Protein AF-K1SD52-F1 (afdb_monomer)

Structure (mmCIF, N/CA/C/O backbone):
data_AF-K1SD52-F1
#
_entry.id   AF-K1SD52-F1
#
loop_
_atom_site.group_PDB
_atom_site.id
_atom_site.type_symbol
_atom_site.label_atom_id
_atom_site.label_alt_id
_atom_site.label_comp_id
_atom_site.label_asym_id
_atom_site.label_entity_id
_atom_site.label_seq_id
_atom_site.pdbx_PDB_ins_code
_atom_site.Cartn_x
_atom_site.Cartn_y
_atom_site.Cartn_z
_atom_site.occupancy
_atom_site.B_iso_or_equiv
_atom_site.auth_seq_id
_atom_site.auth_comp_id
_atom_site.auth_asym_id
_atom_site.auth_atom_id
_atom_site.pdbx_PDB_model_num
ATOM 1 N N . TYR A 1 1 ? 1.996 -13.107 -4.540 1.00 97.62 1 TYR A N 1
ATOM 2 C CA . TYR A 1 1 ? 2.939 -12.064 -4.109 1.00 97.62 1 TYR A CA 1
ATOM 3 C C . TYR A 1 1 ? 3.978 -12.680 -3.204 1.00 97.62 1 TYR A C 1
ATOM 5 O O . TYR A 1 1 ? 3.615 -13.418 -2.289 1.00 97.62 1 TYR A O 1
ATOM 13 N N . HIS A 1 2 ? 5.240 -12.325 -3.409 1.00 98.38 2 HIS A N 1
ATOM 14 C CA . HIS A 1 2 ? 6.348 -12.672 -2.527 1.00 98.38 2 HIS A CA 1
ATOM 15 C C . HIS A 1 2 ? 7.083 -11.408 -2.071 1.00 98.38 2 HIS A C 1
ATOM 17 O O . HIS A 1 2 ? 7.086 -10.392 -2.762 1.00 98.38 2 HIS A O 1
ATOM 23 N N . TYR A 1 3 ? 7.674 -11.474 -0.879 1.00 98.25 3 TYR A N 1
ATOM 24 C CA . TYR A 1 3 ? 8.449 -10.383 -0.293 1.00 98.25 3 TYR A CA 1
ATOM 25 C C . TYR A 1 3 ? 9.778 -10.212 -1.034 1.00 98.25 3 TYR A C 1
ATOM 27 O O . TYR A 1 3 ? 10.500 -11.197 -1.222 1.00 98.25 3 TYR A O 1
ATOM 35 N N . ILE A 1 4 ? 10.105 -8.980 -1.419 1.00 97.88 4 ILE A N 1
ATOM 36 C CA . ILE A 1 4 ? 11.331 -8.655 -2.166 1.00 97.88 4 ILE A CA 1
ATOM 37 C C . ILE A 1 4 ? 12.285 -7.738 -1.396 1.00 97.88 4 ILE A C 1
ATOM 39 O O . ILE A 1 4 ? 13.474 -7.702 -1.713 1.00 97.88 4 ILE A O 1
ATOM 43 N N . GLY A 1 5 ? 11.814 -7.052 -0.354 1.00 97.44 5 GLY A N 1
ATOM 44 C CA . GLY A 1 5 ? 12.648 -6.125 0.398 1.00 97.44 5 GLY A CA 1
ATOM 45 C C . GLY A 1 5 ? 11.854 -5.156 1.258 1.00 97.44 5 GLY A C 1
ATOM 46 O O . GLY A 1 5 ? 10.638 -5.259 1.387 1.00 97.44 5 GLY A O 1
ATOM 47 N N . MET A 1 6 ? 12.570 -4.222 1.867 1.00 96.19 6 MET A N 1
ATOM 48 C CA . MET A 1 6 ? 11.981 -3.121 2.614 1.00 96.19 6 MET A CA 1
ATOM 49 C C . MET A 1 6 ? 12.534 -1.815 2.060 1.00 96.19 6 MET A C 1
ATOM 51 O O . MET A 1 6 ? 13.753 -1.667 1.936 1.00 96.19 6 MET A O 1
ATOM 55 N N . GLU A 1 7 ? 11.636 -0.884 1.760 1.00 93.06 7 GLU A N 1
ATOM 56 C CA . GLU A 1 7 ? 11.967 0.440 1.258 1.00 93.06 7 GLU A CA 1
ATOM 57 C C . GLU A 1 7 ? 12.779 1.192 2.329 1.00 93.06 7 GLU A C 1
ATOM 59 O O . GLU A 1 7 ? 12.346 1.290 3.483 1.00 93.06 7 GLU A O 1
ATOM 64 N N . PRO A 1 8 ? 13.976 1.703 2.000 1.00 88.00 8 PRO A N 1
ATOM 65 C CA . PRO A 1 8 ? 14.928 2.168 3.005 1.00 88.00 8 PRO A CA 1
ATOM 66 C C . PRO A 1 8 ? 14.554 3.490 3.691 1.00 88.00 8 PRO A C 1
ATOM 68 O O . PRO A 1 8 ? 15.073 3.761 4.775 1.00 88.00 8 PRO A O 1
ATOM 71 N N . VAL A 1 9 ? 13.721 4.337 3.080 1.00 88.19 9 VAL A N 1
ATOM 72 C CA . VAL A 1 9 ? 13.412 5.687 3.580 1.00 88.19 9 VAL A CA 1
ATOM 73 C C . VAL A 1 9 ? 12.206 5.689 4.519 1.00 88.19 9 VAL A C 1
ATOM 75 O O . VAL A 1 9 ? 12.266 6.301 5.583 1.00 88.19 9 VAL A O 1
ATOM 78 N N . ARG A 1 10 ? 11.116 5.021 4.141 1.00 88.50 10 ARG A N 1
ATOM 79 C CA . ARG A 1 10 ? 9.824 4.990 4.851 1.00 88.50 10 ARG A CA 1
ATOM 80 C C . ARG A 1 10 ? 9.551 3.645 5.517 1.00 88.50 10 ARG A C 1
ATOM 82 O O . ARG A 1 10 ? 8.596 3.540 6.275 1.00 88.50 10 ARG A O 1
ATOM 89 N N . GLY A 1 11 ? 10.381 2.630 5.270 1.00 93.75 11 GLY A N 1
ATOM 90 C CA . GLY A 1 11 ? 10.237 1.316 5.896 1.00 93.75 11 GLY A CA 1
ATOM 91 C C . GLY A 1 11 ? 9.059 0.504 5.358 1.00 93.75 11 GLY A C 1
ATOM 92 O O . GLY A 1 11 ? 8.511 -0.316 6.092 1.00 93.75 11 GLY A O 1
ATOM 93 N N . LEU A 1 12 ? 8.655 0.725 4.102 1.00 95.94 12 LEU A N 1
ATOM 94 C CA . LEU A 1 12 ? 7.558 -0.023 3.483 1.00 95.94 12 LEU A CA 1
ATOM 95 C C . LEU A 1 12 ? 8.009 -1.445 3.136 1.00 95.94 12 LEU A C 1
ATOM 97 O O . LEU A 1 12 ? 9.067 -1.635 2.543 1.00 95.94 12 LEU A O 1
ATOM 101 N N . TYR A 1 13 ? 7.202 -2.450 3.457 1.00 97.81 13 TYR A N 1
ATOM 102 C CA . TYR A 1 13 ? 7.432 -3.827 3.029 1.00 97.81 13 TYR A CA 1
ATOM 103 C C . TYR A 1 13 ? 7.081 -3.976 1.548 1.00 97.81 13 TYR A C 1
ATOM 105 O O . TYR A 1 13 ? 5.937 -3.754 1.154 1.00 97.81 13 TYR A O 1
ATOM 113 N N . GLU A 1 14 ? 8.045 -4.382 0.732 1.00 98.25 14 GLU A N 1
ATOM 114 C CA . GLU A 1 14 ? 7.895 -4.484 -0.714 1.00 98.25 14 GLU A CA 1
ATOM 115 C C . GLU A 1 14 ? 7.566 -5.917 -1.138 1.00 98.25 14 GLU A C 1
ATOM 117 O O . GLU A 1 14 ? 8.228 -6.887 -0.745 1.00 98.25 14 GLU A O 1
ATOM 122 N N . PHE A 1 15 ? 6.557 -6.042 -1.993 1.00 98.56 15 PHE A N 1
ATOM 123 C CA . PHE A 1 15 ? 6.097 -7.303 -2.549 1.00 98.56 15 PHE A CA 1
ATOM 124 C C . PHE A 1 15 ? 5.944 -7.207 -4.062 1.00 98.56 15 PHE A C 1
ATOM 126 O O . PHE A 1 15 ? 5.499 -6.189 -4.590 1.00 98.56 15 PHE A O 1
ATOM 133 N N . GLN A 1 16 ? 6.242 -8.310 -4.743 1.00 98.62 16 GLN A N 1
ATOM 134 C CA . GLN A 1 16 ? 6.028 -8.474 -6.178 1.00 98.62 16 GLN A CA 1
ATOM 135 C C . GLN A 1 16 ? 5.063 -9.629 -6.438 1.00 98.62 16 GLN A C 1
ATOM 137 O O . GLN A 1 16 ? 5.095 -10.647 -5.742 1.00 98.62 16 GLN A O 1
ATOM 142 N N . SER A 1 17 ? 4.182 -9.472 -7.422 1.00 98.50 17 SER A N 1
ATOM 143 C CA . SER A 1 17 ? 3.277 -10.528 -7.861 1.00 98.50 17 SER A CA 1
ATOM 144 C C . SER A 1 17 ? 4.042 -11.696 -8.487 1.00 98.50 17 SER A C 1
ATOM 146 O O . SER A 1 17 ? 5.065 -11.511 -9.142 1.00 98.50 17 SER A O 1
ATOM 148 N N . ASP A 1 18 ? 3.519 -12.906 -8.299 1.00 98.00 18 ASP A N 1
ATOM 149 C CA . ASP A 1 18 ? 4.018 -14.109 -8.976 1.00 98.00 18 ASP A CA 1
ATOM 150 C C . ASP A 1 18 ? 3.360 -14.288 -10.358 1.00 98.00 18 ASP A C 1
ATOM 152 O O . ASP A 1 18 ? 3.837 -15.068 -11.183 1.00 98.00 18 ASP A O 1
ATOM 156 N N . ASP A 1 19 ? 2.268 -13.557 -10.612 1.00 97.75 19 ASP A N 1
ATOM 157 C CA . ASP A 1 19 ? 1.511 -13.601 -11.857 1.00 97.75 19 ASP A CA 1
ATOM 158 C C . ASP A 1 19 ? 2.111 -12.645 -12.896 1.00 97.75 19 ASP A C 1
ATOM 160 O O . ASP A 1 19 ? 2.234 -11.438 -12.663 1.00 97.75 19 ASP A O 1
ATOM 164 N N . ALA A 1 20 ? 2.420 -13.179 -14.081 1.00 94.31 20 ALA A N 1
ATOM 165 C CA . ALA A 1 20 ? 3.056 -12.435 -15.171 1.00 94.31 20 ALA A CA 1
ATOM 166 C C . ALA A 1 20 ? 2.193 -11.290 -15.741 1.00 94.31 20 ALA A C 1
ATOM 168 O O . ALA A 1 20 ? 2.737 -10.348 -16.312 1.00 94.31 20 ALA A O 1
ATOM 169 N N . ASP A 1 21 ? 0.871 -11.350 -15.553 1.00 96.94 21 ASP A N 1
ATOM 170 C CA . ASP A 1 21 ? -0.104 -10.432 -16.158 1.00 96.94 21 ASP A CA 1
ATOM 171 C C . ASP A 1 21 ? -0.785 -9.519 -15.117 1.00 96.94 21 ASP A C 1
ATOM 173 O O . ASP A 1 21 ? -1.955 -9.161 -15.244 1.00 96.94 21 ASP A O 1
ATOM 177 N N . SER A 1 22 ? -0.058 -9.142 -14.060 1.00 97.56 22 SER A N 1
ATOM 178 C CA . SER A 1 22 ? -0.606 -8.350 -12.942 1.00 97.56 22 SER A CA 1
ATOM 179 C C . SER A 1 22 ? -0.833 -6.865 -13.263 1.00 97.56 22 SER A C 1
ATOM 181 O O . SER A 1 22 ? -1.554 -6.182 -12.534 1.00 97.56 22 SER A O 1
ATOM 183 N N . GLY A 1 23 ? -0.239 -6.350 -14.346 1.00 97.62 23 GLY A N 1
ATOM 184 C CA . GLY A 1 23 ? -0.386 -4.955 -14.773 1.00 97.62 23 GLY A CA 1
ATOM 185 C C . GLY A 1 23 ? -0.039 -3.963 -13.657 1.00 97.62 23 GLY A C 1
ATOM 186 O O . GLY A 1 23 ? 1.023 -4.059 -13.043 1.00 97.62 23 GLY A O 1
ATOM 187 N N . GLU A 1 24 ? -0.959 -3.042 -13.363 1.00 97.25 24 GLU A N 1
ATOM 188 C CA . GLU A 1 24 ? -0.820 -2.023 -12.308 1.00 97.25 24 GLU A CA 1
ATOM 189 C C . GLU A 1 24 ? -0.627 -2.605 -10.900 1.00 97.25 24 GLU A C 1
ATOM 191 O O . GLU A 1 24 ? -0.123 -1.942 -10.004 1.00 97.25 24 GLU A O 1
ATOM 196 N N . PHE A 1 25 ? -1.006 -3.864 -10.694 1.00 97.81 25 PHE A N 1
ATOM 197 C CA . PHE A 1 25 ? -0.918 -4.543 -9.405 1.00 97.81 25 PHE A CA 1
ATOM 198 C C . PHE A 1 25 ? 0.339 -5.412 -9.292 1.00 97.81 25 PHE A C 1
ATOM 200 O O . PHE A 1 25 ? 0.388 -6.321 -8.469 1.00 97.81 25 PHE A O 1
ATOM 207 N N . THR A 1 26 ? 1.361 -5.186 -10.121 1.00 98.50 26 THR A N 1
ATOM 208 C CA . THR A 1 26 ? 2.588 -5.999 -10.085 1.00 98.50 26 THR A CA 1
ATOM 209 C C . THR A 1 26 ? 3.345 -5.836 -8.769 1.00 98.50 26 THR A C 1
ATOM 211 O O . THR A 1 26 ? 3.831 -6.832 -8.235 1.00 98.50 26 THR A O 1
ATOM 214 N N . TYR A 1 27 ? 3.397 -4.627 -8.211 1.00 98.44 27 TYR A N 1
ATOM 215 C CA . TYR A 1 27 ? 4.082 -4.325 -6.957 1.00 98.44 27 TYR A CA 1
ATOM 216 C C . TYR A 1 27 ? 3.127 -3.756 -5.914 1.00 98.44 27 TYR A C 1
ATOM 218 O O . TYR A 1 27 ? 2.245 -2.963 -6.240 1.00 98.44 27 TYR A O 1
ATOM 226 N N . PHE A 1 28 ? 3.345 -4.138 -4.657 1.00 98.19 28 PHE A N 1
ATOM 227 C CA . PHE A 1 28 ? 2.704 -3.550 -3.482 1.00 98.19 28 PHE A CA 1
ATOM 228 C C . PHE A 1 28 ? 3.761 -3.199 -2.442 1.00 98.19 28 PHE A C 1
ATOM 230 O O . PHE A 1 28 ? 4.539 -4.067 -2.045 1.00 98.19 28 PHE A O 1
ATOM 237 N N . PHE A 1 29 ? 3.767 -1.952 -1.978 1.00 97.50 29 PHE A N 1
ATOM 238 C CA . PHE A 1 29 ? 4.608 -1.469 -0.882 1.00 97.50 29 PHE A CA 1
ATOM 239 C C . PHE A 1 29 ? 3.697 -1.140 0.301 1.00 97.50 29 PHE A C 1
ATOM 241 O O . PHE A 1 29 ? 2.914 -0.195 0.218 1.00 97.50 29 PHE A O 1
ATOM 248 N N . LEU A 1 30 ? 3.750 -1.932 1.370 1.00 96.94 30 LEU A N 1
ATOM 249 C CA . LEU A 1 30 ? 2.853 -1.811 2.521 1.00 96.94 30 LEU A CA 1
ATOM 250 C C . LEU A 1 30 ? 3.546 -1.118 3.692 1.00 96.94 30 LEU A C 1
ATOM 252 O O . LEU A 1 30 ? 4.660 -1.489 4.065 1.00 96.94 30 LEU A O 1
ATOM 256 N N . ALA A 1 31 ? 2.865 -0.157 4.300 1.00 94.88 31 ALA A N 1
ATOM 257 C CA . ALA A 1 31 ? 3.253 0.397 5.587 1.00 94.88 31 ALA A CA 1
ATOM 258 C C . ALA A 1 31 ? 3.053 -0.655 6.704 1.00 94.88 31 ALA A C 1
ATOM 260 O O . ALA A 1 31 ? 2.324 -1.634 6.509 1.00 94.88 31 ALA A O 1
ATOM 261 N N . PRO A 1 32 ? 3.708 -0.507 7.871 1.00 92.19 32 PRO A N 1
ATOM 262 C CA . PRO A 1 32 ? 3.531 -1.422 9.003 1.00 92.19 32 PRO A CA 1
ATOM 263 C C . PRO A 1 32 ? 2.154 -1.308 9.686 1.00 92.19 32 PRO A C 1
ATOM 265 O O . PRO A 1 32 ? 1.866 -2.096 10.586 1.00 92.19 32 PRO A O 1
ATOM 268 N N . ASP A 1 33 ? 1.330 -0.346 9.273 1.00 90.75 33 ASP A N 1
ATOM 269 C CA . ASP A 1 33 ? -0.007 -0.066 9.786 1.00 90.75 33 ASP A CA 1
ATOM 270 C C . ASP A 1 33 ? -0.945 -1.270 9.784 1.00 90.75 33 ASP A C 1
ATOM 272 O O . ASP A 1 33 ? -0.970 -2.096 8.866 1.00 90.75 33 ASP A O 1
ATOM 276 N N . THR A 1 34 ? -1.767 -1.349 10.829 1.00 86.88 34 THR A N 1
ATOM 277 C CA . THR A 1 34 ? -2.792 -2.383 10.958 1.00 86.88 34 THR A CA 1
ATOM 278 C C . THR A 1 34 ? -4.087 -1.777 11.465 1.00 86.88 34 THR A C 1
ATOM 280 O O . THR A 1 34 ? -4.073 -0.906 12.333 1.00 86.88 34 THR A O 1
ATOM 283 N N . SER A 1 35 ? -5.236 -2.318 11.043 1.00 83.81 35 SER A N 1
ATOM 284 C CA . SER A 1 35 ? -6.529 -1.833 11.550 1.00 83.81 35 SER A CA 1
ATOM 285 C C . SER A 1 35 ? -6.676 -1.916 13.074 1.00 83.81 35 SER A C 1
ATOM 287 O O . SER A 1 35 ? -7.518 -1.217 13.631 1.00 83.81 35 SER A O 1
ATOM 289 N N . ALA A 1 36 ? -5.890 -2.755 13.755 1.00 83.56 36 ALA A N 1
ATOM 290 C CA . ALA A 1 36 ? -5.904 -2.849 15.211 1.00 83.56 36 ALA A CA 1
ATOM 291 C C . ALA A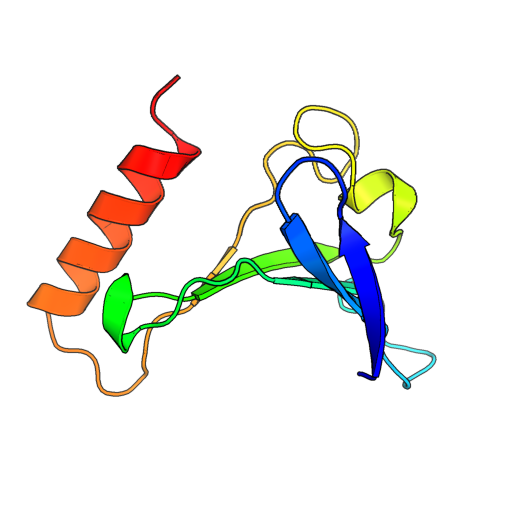 1 36 ? -5.205 -1.662 15.897 1.00 83.56 36 ALA A C 1
ATOM 293 O O . ALA A 1 36 ? -5.602 -1.288 16.999 1.00 83.56 36 ALA A O 1
ATOM 294 N N . GLU A 1 37 ? -4.182 -1.088 15.264 1.00 85.25 37 GLU A N 1
ATOM 295 C CA . GLU A 1 37 ? -3.352 -0.024 15.840 1.00 85.25 37 GLU A CA 1
ATOM 296 C C . GLU A 1 37 ? -3.672 1.350 15.236 1.00 85.25 37 GLU A C 1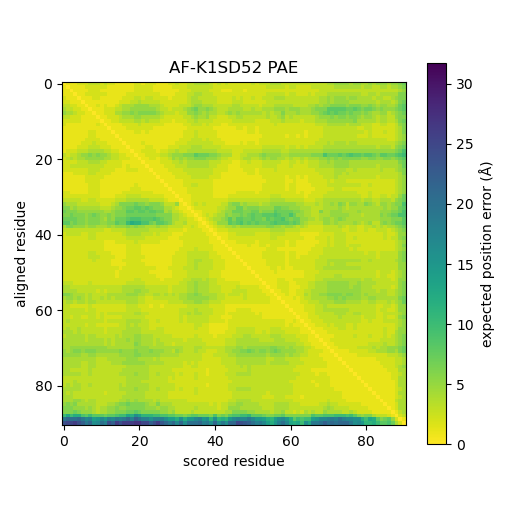
ATOM 298 O O . GLU A 1 37 ? -3.743 2.332 15.974 1.00 85.25 37 GLU A O 1
ATOM 303 N N . THR A 1 38 ? -3.933 1.413 13.927 1.00 85.06 38 THR A N 1
ATOM 304 C CA . THR A 1 38 ? -4.128 2.654 13.156 1.00 85.06 38 THR A CA 1
ATOM 305 C C . THR A 1 38 ? -5.417 2.666 12.327 1.00 85.06 38 THR A C 1
ATOM 307 O O . THR A 1 38 ? -5.566 3.456 11.406 1.00 85.06 38 THR A O 1
ATOM 310 N N . TYR A 1 39 ? -6.411 1.833 12.664 1.00 91.25 39 TYR A N 1
ATOM 311 C CA . TYR A 1 39 ? -7.737 1.740 12.007 1.00 91.25 39 TYR A CA 1
ATOM 312 C C . TYR A 1 39 ? -7.727 1.299 10.531 1.00 91.25 39 TYR A C 1
ATOM 314 O O . TYR A 1 39 ? -8.714 0.724 10.063 1.00 91.25 39 TYR A O 1
ATOM 322 N N . HIS A 1 40 ? -6.605 1.441 9.829 1.00 93.19 40 HIS A N 1
ATOM 323 C CA . HIS A 1 40 ? -6.421 1.080 8.433 1.00 93.19 40 HIS A CA 1
ATOM 324 C C . HIS A 1 40 ? -5.157 0.246 8.187 1.00 93.19 40 HIS A C 1
ATOM 326 O O . HIS A 1 40 ? -4.359 -0.009 9.084 1.00 93.19 40 HIS A O 1
ATOM 332 N N . ILE A 1 41 ? -4.990 -0.182 6.944 1.00 94.81 41 ILE A N 1
ATOM 333 C CA . ILE A 1 41 ? -3.684 -0.465 6.354 1.00 94.81 41 ILE A CA 1
ATOM 334 C C . ILE A 1 41 ? -3.366 0.659 5.370 1.00 94.81 41 ILE A C 1
ATOM 336 O O . ILE A 1 41 ? -4.281 1.161 4.711 1.00 94.81 41 ILE A O 1
ATOM 340 N N . GLU A 1 42 ? -2.096 1.011 5.220 1.00 94.56 42 GLU A N 1
ATOM 341 C CA . GLU A 1 42 ? -1.642 1.949 4.193 1.00 94.56 42 GLU A CA 1
ATOM 342 C C . GLU A 1 42 ? -0.677 1.252 3.232 1.00 94.56 42 GLU A C 1
ATOM 344 O O . GLU A 1 42 ? 0.155 0.431 3.629 1.00 94.56 42 GLU A O 1
ATOM 349 N N . PHE A 1 43 ? -0.821 1.527 1.938 1.00 95.75 43 PHE A N 1
ATOM 350 C CA . PHE A 1 43 ? 0.026 0.931 0.917 1.00 95.75 43 PHE A CA 1
ATOM 351 C C . PHE A 1 43 ? 0.087 1.766 -0.361 1.00 95.75 43 PHE A C 1
ATOM 353 O O . PHE A 1 43 ? -0.742 2.634 -0.636 1.00 95.75 43 PHE A O 1
ATOM 360 N N . ARG A 1 44 ? 1.078 1.446 -1.187 1.00 96.88 44 ARG A N 1
ATOM 361 C CA . ARG A 1 44 ? 1.243 1.936 -2.557 1.00 96.88 44 ARG A CA 1
ATOM 362 C C . ARG A 1 44 ? 1.278 0.734 -3.493 1.00 96.88 44 ARG A C 1
ATOM 364 O O . ARG A 1 44 ? 1.718 -0.343 -3.091 1.00 96.88 44 ARG A O 1
ATOM 371 N N . TYR A 1 45 ? 0.834 0.902 -4.731 1.00 97.94 45 TYR A N 1
ATOM 372 C CA . TYR A 1 45 ? 0.887 -0.156 -5.740 1.00 97.94 45 TYR A CA 1
ATOM 373 C C . TYR A 1 45 ? 1.190 0.408 -7.122 1.00 97.94 45 TYR A C 1
ATOM 375 O O . TYR A 1 45 ? 0.860 1.560 -7.400 1.00 97.94 45 TYR A O 1
ATOM 383 N N . GLY A 1 46 ? 1.819 -0.402 -7.968 1.00 98.06 46 GLY A N 1
ATOM 384 C CA . GLY A 1 46 ? 2.192 0.008 -9.314 1.00 98.06 46 GLY A CA 1
ATOM 385 C C . GLY A 1 46 ? 2.793 -1.117 -10.152 1.00 98.06 46 GLY A C 1
ATOM 386 O O . GLY A 1 46 ? 3.061 -2.220 -9.669 1.00 98.06 46 GLY A O 1
ATOM 387 N N . SER A 1 47 ? 3.024 -0.825 -11.428 1.00 98.00 47 SER A N 1
ATOM 388 C CA . SER A 1 47 ? 3.641 -1.741 -12.393 1.00 98.00 47 SER A CA 1
ATOM 389 C C . SER A 1 47 ? 5.171 -1.629 -12.467 1.00 98.00 47 SER A C 1
ATOM 391 O O . SER A 1 47 ? 5.827 -2.570 -12.911 1.00 98.00 47 SER A O 1
ATOM 393 N N . ASP A 1 48 ? 5.743 -0.525 -11.976 1.00 97.38 48 ASP A N 1
ATOM 394 C CA . ASP A 1 48 ? 7.182 -0.239 -11.967 1.00 97.38 48 ASP A CA 1
ATOM 395 C C . ASP A 1 48 ? 7.648 0.112 -10.543 1.00 97.38 48 ASP A C 1
ATOM 397 O O . ASP A 1 48 ? 7.205 1.101 -9.958 1.00 97.38 48 ASP A O 1
ATOM 401 N N . ALA A 1 49 ? 8.541 -0.704 -9.973 1.00 95.88 49 ALA A N 1
ATOM 402 C CA . ALA A 1 49 ? 9.029 -0.531 -8.604 1.00 95.88 49 ALA A CA 1
ATOM 403 C C . ALA A 1 49 ? 9.876 0.741 -8.411 1.00 95.88 49 ALA A C 1
ATOM 405 O O . ALA A 1 49 ? 9.792 1.380 -7.359 1.00 95.88 49 ALA A O 1
ATOM 406 N N . GLU A 1 50 ? 10.677 1.129 -9.409 1.00 95.12 50 GLU A N 1
ATOM 407 C CA . GLU A 1 50 ? 11.513 2.330 -9.326 1.00 95.12 50 GLU A CA 1
ATOM 408 C C . GLU A 1 50 ? 10.630 3.576 -9.343 1.00 95.12 50 GLU A C 1
ATOM 410 O O . GLU A 1 50 ? 10.769 4.432 -8.466 1.00 95.12 50 GLU A O 1
ATOM 415 N N . ALA A 1 51 ? 9.670 3.647 -10.266 1.00 96.19 51 ALA A N 1
ATOM 416 C CA . ALA A 1 51 ? 8.710 4.743 -10.315 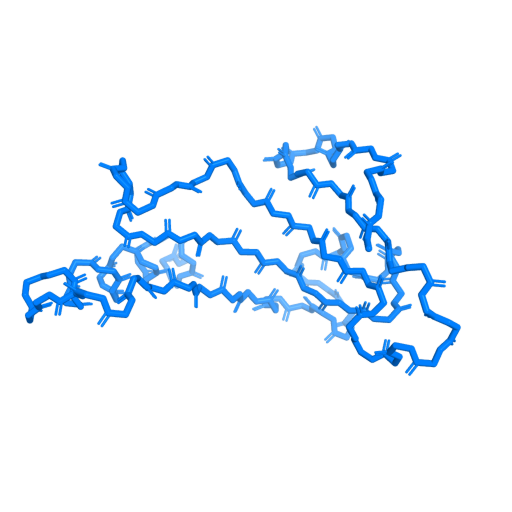1.00 96.19 51 ALA A CA 1
ATOM 417 C C . ALA A 1 51 ? 7.846 4.792 -9.044 1.00 96.19 51 ALA A C 1
ATOM 419 O O . ALA A 1 51 ? 7.617 5.873 -8.503 1.00 96.19 51 ALA A O 1
ATOM 420 N N . LEU A 1 52 ? 7.404 3.640 -8.527 1.00 95.75 52 LEU A N 1
ATOM 421 C CA . LEU A 1 52 ? 6.574 3.567 -7.320 1.00 95.75 52 LEU A CA 1
ATOM 422 C C . LEU A 1 52 ? 7.309 4.058 -6.062 1.00 95.75 52 LEU A C 1
ATOM 424 O O . LEU A 1 52 ? 6.673 4.635 -5.172 1.00 95.75 52 LEU A O 1
ATOM 428 N N . SER A 1 53 ? 8.634 3.872 -6.004 1.00 93.44 53 SER A N 1
ATOM 429 C CA . SER A 1 53 ? 9.494 4.355 -4.910 1.00 93.44 53 SER A CA 1
ATOM 430 C C . SER A 1 53 ? 9.613 5.888 -4.852 1.00 93.44 53 SER A C 1
ATOM 432 O O . SER A 1 53 ? 9.945 6.451 -3.802 1.00 93.44 53 SER A O 1
ATOM 434 N N . GLN A 1 54 ? 9.298 6.578 -5.955 1.00 93.56 54 GLN A N 1
ATOM 435 C CA . GLN A 1 54 ? 9.294 8.036 -6.028 1.00 93.56 54 GLN A CA 1
ATOM 436 C C . GLN A 1 54 ? 7.979 8.588 -5.467 1.00 93.56 54 GLN A C 1
ATOM 438 O O . GLN A 1 54 ? 6.903 8.420 -6.036 1.00 93.56 54 GLN A O 1
ATOM 443 N N . TYR A 1 55 ? 8.052 9.244 -4.310 1.00 90.25 55 TYR A N 1
ATOM 444 C CA . TYR A 1 55 ? 6.848 9.662 -3.590 1.00 90.25 55 TYR A CA 1
ATOM 445 C C . TYR A 1 55 ? 6.178 10.900 -4.175 1.00 90.25 55 TYR A C 1
ATOM 447 O O . TYR A 1 55 ? 4.957 10.941 -4.236 1.00 90.25 55 TYR A O 1
ATOM 455 N N . ASP A 1 56 ? 6.950 11.905 -4.571 1.00 92.69 56 ASP A N 1
ATOM 456 C CA . ASP A 1 56 ? 6.484 13.241 -4.965 1.00 92.69 56 ASP A CA 1
ATOM 457 C C . ASP A 1 56 ? 6.751 13.560 -6.444 1.00 92.69 56 ASP A C 1
ATOM 459 O O . ASP A 1 56 ? 6.539 14.686 -6.894 1.00 92.69 56 ASP A O 1
ATOM 463 N N . THR A 1 57 ? 7.204 12.576 -7.222 1.00 95.00 57 THR A N 1
ATOM 464 C CA . THR A 1 57 ? 7.509 12.738 -8.645 1.00 95.00 57 THR A CA 1
ATOM 465 C C . THR A 1 57 ? 7.157 11.484 -9.442 1.00 95.00 57 THR A C 1
ATOM 467 O O . THR A 1 57 ? 7.072 10.389 -8.895 1.00 95.00 57 THR A O 1
ATOM 470 N N . GLY A 1 58 ? 6.962 11.646 -10.751 1.00 96.06 58 GLY A N 1
ATOM 471 C CA . GLY A 1 58 ? 6.622 10.552 -11.663 1.00 96.06 58 GLY A CA 1
ATOM 472 C C . GLY A 1 58 ? 5.145 10.151 -11.647 1.00 96.06 58 GLY A C 1
ATOM 473 O O . GLY A 1 58 ? 4.294 10.854 -11.104 1.00 96.06 58 GLY A O 1
ATOM 474 N N . GLU A 1 59 ? 4.841 9.020 -12.289 1.00 95.62 59 GLU A N 1
ATOM 475 C CA . GLU A 1 59 ? 3.467 8.519 -12.475 1.00 95.62 59 GLU A CA 1
ATOM 476 C C . GLU A 1 59 ? 2.772 8.154 -11.156 1.00 95.62 59 GLU A C 1
ATOM 478 O O . GLU A 1 59 ? 1.552 8.253 -11.062 1.00 95.62 59 GLU A O 1
ATOM 483 N N . TYR A 1 60 ? 3.549 7.815 -10.123 1.00 96.19 60 TYR A N 1
ATOM 484 C CA . TYR A 1 60 ? 3.063 7.451 -8.789 1.00 96.19 60 TYR A CA 1
ATOM 485 C C . TYR A 1 60 ? 3.253 8.562 -7.744 1.00 96.19 60 TYR A C 1
ATOM 487 O O . TYR A 1 60 ? 3.249 8.299 -6.535 1.00 96.19 60 TYR A O 1
ATOM 495 N N . ALA A 1 61 ? 3.414 9.814 -8.185 1.00 94.69 61 ALA A N 1
ATOM 496 C CA . ALA A 1 61 ? 3.475 10.958 -7.283 1.00 94.69 61 ALA A CA 1
ATOM 497 C C . ALA A 1 61 ? 2.189 11.048 -6.443 1.00 94.69 61 ALA A C 1
ATOM 499 O O . ALA A 1 61 ? 1.085 11.109 -6.984 1.00 94.69 61 ALA A O 1
ATOM 500 N N . TYR A 1 62 ? 2.341 11.056 -5.117 1.00 92.06 62 TYR A N 1
ATOM 501 C CA . TYR A 1 62 ? 1.264 11.074 -4.120 1.00 92.06 62 TYR A CA 1
ATOM 502 C C . TYR A 1 62 ? 0.246 9.932 -4.267 1.00 92.06 62 TYR A C 1
ATOM 504 O O . TYR A 1 62 ? -0.873 10.014 -3.761 1.00 92.06 62 TYR A O 1
ATOM 512 N N . TRP A 1 63 ? 0.631 8.851 -4.948 1.00 94.94 63 TRP A N 1
ATOM 513 C CA . TRP A 1 63 ? -0.200 7.670 -5.109 1.00 94.94 63 TRP A CA 1
ATOM 514 C C . TRP A 1 63 ? -0.184 6.840 -3.829 1.00 94.94 63 TRP A C 1
ATOM 516 O O . TRP A 1 63 ? 0.760 6.093 -3.566 1.00 94.94 63 TRP A O 1
ATOM 526 N N . LEU A 1 64 ? -1.218 7.025 -3.015 1.00 93.31 64 LEU A N 1
ATOM 527 C CA . LEU A 1 64 ? -1.377 6.417 -1.699 1.00 93.31 64 LEU A CA 1
ATOM 528 C C . LEU A 1 64 ? -2.757 5.778 -1.608 1.00 93.31 64 LEU A C 1
ATOM 530 O O . LEU A 1 64 ? -3.756 6.353 -2.048 1.00 93.31 64 LEU A O 1
ATOM 534 N N . ALA A 1 65 ? -2.804 4.585 -1.035 1.00 94.25 65 ALA A 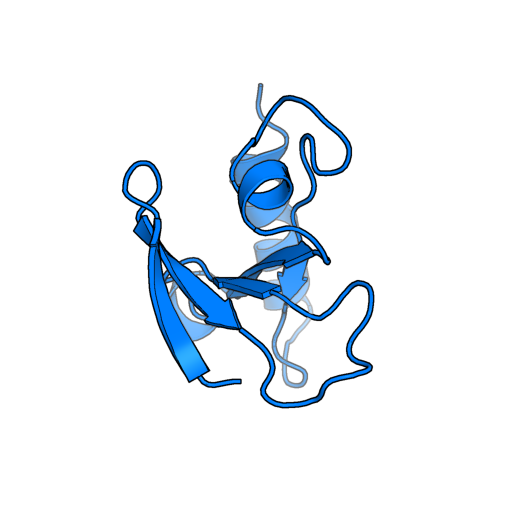N 1
ATOM 535 C CA . ALA A 1 65 ? -4.024 3.835 -0.830 1.00 94.25 65 ALA A CA 1
ATOM 536 C C . ALA A 1 65 ? -4.156 3.443 0.638 1.00 94.25 65 ALA A C 1
ATOM 538 O O . ALA A 1 65 ? -3.179 3.114 1.306 1.00 94.25 65 ALA A O 1
ATOM 539 N N . SER A 1 66 ? -5.396 3.440 1.113 1.00 94.50 66 SER A N 1
ATOM 540 C CA . SER A 1 66 ? -5.750 2.981 2.446 1.00 94.50 66 SER A CA 1
ATOM 541 C C . SER A 1 66 ? -6.815 1.894 2.349 1.00 94.50 66 SER A C 1
ATOM 543 O O . SER A 1 66 ? -7.708 1.955 1.497 1.00 94.50 66 SER A O 1
ATOM 545 N N . GLY A 1 67 ? -6.699 0.875 3.194 1.00 93.50 67 GLY A N 1
ATOM 546 C CA . GLY A 1 67 ? -7.676 -0.198 3.334 1.00 93.50 67 GLY A CA 1
ATOM 547 C C . GLY A 1 67 ? -8.283 -0.198 4.731 1.00 93.50 67 GLY A C 1
ATOM 548 O O . GLY A 1 67 ? -7.562 -0.115 5.718 1.00 93.50 67 GLY A O 1
ATOM 549 N N . ILE A 1 68 ? -9.603 -0.345 4.817 1.00 94.38 68 ILE A N 1
ATOM 550 C CA . ILE A 1 68 ? -10.346 -0.453 6.078 1.00 94.38 68 ILE A CA 1
ATOM 551 C C . ILE A 1 68 ? -10.963 -1.849 6.214 1.00 94.38 68 ILE A C 1
ATOM 553 O O . ILE A 1 68 ? -11.306 -2.488 5.216 1.00 94.38 68 ILE A O 1
ATOM 557 N N . SER A 1 69 ? -11.119 -2.323 7.452 1.00 92.44 69 SER A N 1
ATOM 558 C CA . SER A 1 69 ? -11.820 -3.578 7.743 1.00 92.44 69 SER A CA 1
ATOM 559 C C . SER A 1 69 ? -13.244 -3.583 7.177 1.00 92.44 69 SER A C 1
ATOM 561 O O . SER A 1 69 ? -13.975 -2.601 7.295 1.00 92.44 69 SER A O 1
ATOM 563 N N . THR A 1 70 ? -13.686 -4.716 6.628 1.00 93.81 70 THR A N 1
ATOM 564 C CA . THR A 1 70 ? -15.081 -4.902 6.187 1.00 93.81 70 THR A CA 1
ATOM 565 C C . THR A 1 70 ? -16.070 -4.976 7.348 1.00 93.81 70 THR A C 1
ATOM 567 O O . THR A 1 70 ? -17.263 -4.776 7.140 1.00 93.81 70 THR A O 1
ATOM 570 N N . ASP A 1 71 ? -15.574 -5.236 8.558 1.00 92.69 71 ASP A N 1
ATOM 571 C CA . ASP A 1 71 ? -16.363 -5.294 9.792 1.00 92.69 71 ASP A CA 1
ATOM 572 C C . ASP A 1 71 ? -16.350 -3.949 10.551 1.00 92.69 71 ASP A C 1
ATOM 574 O O . ASP A 1 71 ? -16.620 -3.906 11.752 1.00 92.69 71 ASP A O 1
ATOM 578 N N . CYS A 1 72 ? -15.983 -2.848 9.883 1.00 92.69 72 CYS A N 1
ATOM 579 C CA . CYS A 1 72 ? -15.906 -1.524 10.497 1.00 92.69 72 CYS A CA 1
ATOM 580 C C . CYS A 1 72 ? -17.282 -0.965 10.894 1.00 92.69 72 CYS A C 1
ATOM 582 O O . CYS A 1 72 ? -18.308 -1.228 10.263 1.00 92.69 72 CYS A O 1
ATOM 584 N N . ASP A 1 73 ? -17.287 -0.146 11.946 1.00 94.19 73 ASP A N 1
ATOM 585 C CA . ASP A 1 73 ? -18.407 0.725 12.284 1.00 94.19 73 ASP A CA 1
ATOM 586 C C . ASP A 1 73 ? -18.160 2.157 11.778 1.00 94.19 73 ASP A C 1
ATOM 588 O O . ASP A 1 73 ? -17.098 2.476 11.240 1.00 94.19 73 ASP A O 1
ATOM 592 N N . GLN A 1 74 ? -19.148 3.040 11.954 1.00 96.56 74 GLN A N 1
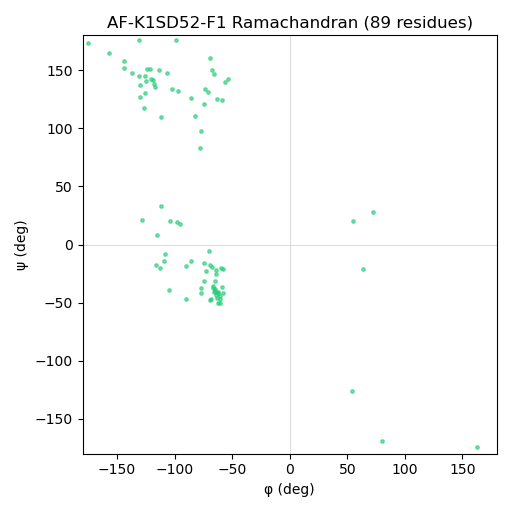ATOM 593 C CA . GLN A 1 74 ? -19.029 4.433 11.512 1.00 96.56 74 GLN A CA 1
ATOM 594 C C . GLN A 1 74 ? -17.842 5.155 12.166 1.00 96.56 74 GLN A C 1
ATOM 596 O O . GLN A 1 74 ? -17.171 5.936 11.503 1.00 96.56 74 GLN A O 1
ATOM 601 N N . THR A 1 75 ? -17.552 4.867 13.436 1.00 94.62 75 THR A N 1
ATOM 602 C CA . THR A 1 75 ? -16.436 5.492 14.159 1.00 94.62 75 THR A CA 1
ATOM 603 C C . THR A 1 75 ? -15.099 5.107 13.534 1.00 94.62 75 THR A C 1
ATOM 605 O O . THR A 1 75 ? -14.236 5.958 13.347 1.00 94.62 75 THR A O 1
ATOM 608 N N . MET A 1 76 ? -14.918 3.833 13.181 1.00 93.06 76 MET A N 1
ATOM 609 C CA . MET A 1 76 ? -13.708 3.357 12.514 1.00 93.06 76 MET A CA 1
ATOM 610 C C . MET A 1 76 ? -13.569 3.945 11.106 1.00 93.06 76 MET A C 1
ATOM 612 O O . MET A 1 76 ? -12.455 4.283 10.713 1.00 93.06 76 MET A O 1
ATOM 616 N N . ILE A 1 77 ? -14.675 4.109 10.371 1.00 95.00 77 ILE A N 1
ATOM 617 C CA . ILE A 1 77 ? -14.678 4.793 9.068 1.00 95.00 77 ILE A CA 1
ATOM 618 C C . ILE A 1 77 ? -14.205 6.241 9.225 1.00 95.00 77 ILE A C 1
ATOM 620 O O . ILE A 1 77 ? -13.287 6.658 8.520 1.00 95.00 77 ILE A O 1
ATOM 624 N N . ASP A 1 78 ? -14.788 6.985 10.166 1.00 96.00 78 ASP A N 1
ATOM 625 C CA . ASP A 1 78 ? -14.449 8.391 10.395 1.00 96.00 78 ASP A CA 1
ATOM 626 C C . ASP A 1 78 ? -12.981 8.538 10.832 1.00 96.00 78 ASP A C 1
ATOM 628 O O . ASP A 1 78 ? -12.244 9.331 10.243 1.00 96.00 78 ASP A O 1
ATOM 632 N N . ASN A 1 79 ? -12.522 7.704 11.774 1.00 94.75 79 ASN A N 1
ATOM 633 C CA . AS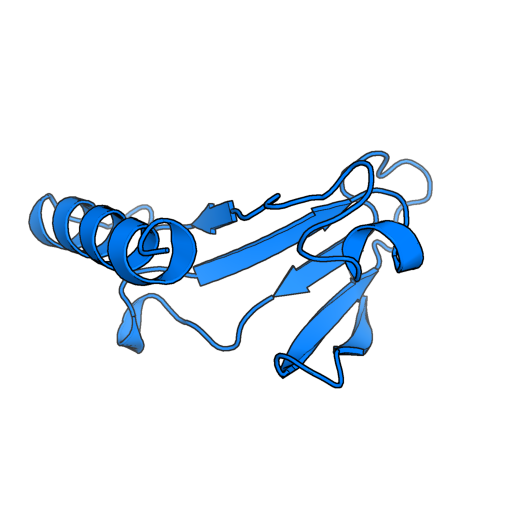N A 1 79 ? -11.131 7.690 12.238 1.00 94.75 79 ASN A CA 1
ATOM 634 C C . ASN A 1 79 ? -10.144 7.332 11.116 1.00 94.75 79 ASN A C 1
ATOM 636 O O . ASN A 1 79 ? -9.092 7.955 11.011 1.00 94.75 79 ASN A O 1
ATOM 640 N N . CYS A 1 80 ? -10.468 6.346 10.272 1.00 94.44 80 CYS A N 1
ATOM 641 C CA . CYS A 1 80 ? -9.642 5.956 9.127 1.00 94.44 80 CYS A CA 1
ATOM 642 C C . CYS A 1 80 ? -9.477 7.116 8.136 1.00 94.44 8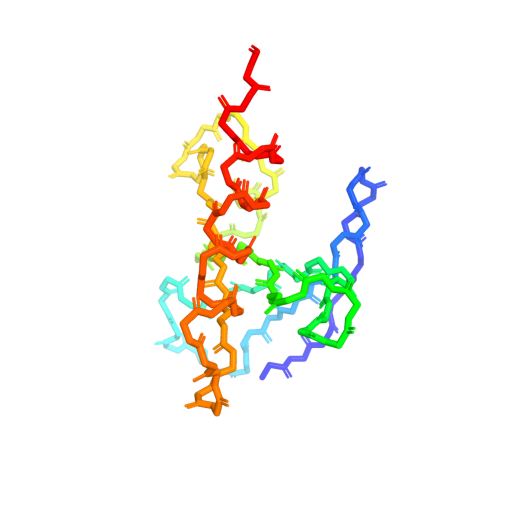0 CYS A C 1
ATOM 644 O O . CYS A 1 80 ? -8.372 7.356 7.649 1.00 94.44 80 CYS A O 1
ATOM 646 N N . ILE A 1 81 ? -10.567 7.827 7.824 1.00 93.88 81 ILE A N 1
ATOM 647 C CA . ILE A 1 81 ? -10.544 8.963 6.894 1.00 93.88 81 ILE A CA 1
ATOM 648 C C . ILE A 1 81 ? -9.762 10.131 7.499 1.00 93.88 81 ILE A C 1
ATOM 650 O O . ILE A 1 81 ? -8.916 10.711 6.816 1.00 93.88 81 ILE A O 1
ATOM 654 N N . GLU A 1 82 ? -10.030 10.479 8.759 1.00 94.62 82 GLU A N 1
ATOM 655 C CA . GLU A 1 82 ? -9.347 11.573 9.456 1.00 94.62 82 GLU A CA 1
ATOM 656 C C . GLU A 1 82 ? -7.840 11.318 9.560 1.00 94.62 82 GLU A C 1
ATOM 658 O O . GLU A 1 82 ? -7.049 12.208 9.232 1.00 94.62 82 GLU A O 1
ATOM 663 N N . LEU A 1 83 ? -7.444 10.103 9.956 1.00 93.06 83 LEU A N 1
ATOM 664 C CA . LEU A 1 83 ? -6.040 9.723 10.067 1.00 93.06 83 LEU A CA 1
ATOM 665 C C . LEU A 1 83 ? -5.342 9.794 8.706 1.00 93.06 83 LEU A C 1
ATOM 667 O O . LEU A 1 83 ? -4.358 10.518 8.576 1.00 93.06 83 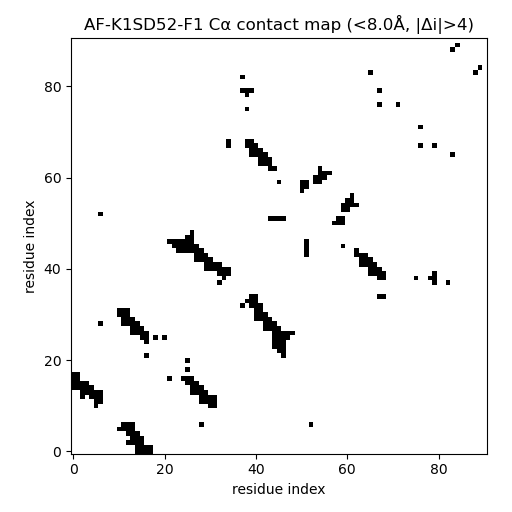LEU A O 1
ATOM 671 N N . PHE A 1 84 ? -5.921 9.174 7.670 1.00 92.44 84 PHE A N 1
ATOM 672 C CA . PHE A 1 84 ? -5.349 9.202 6.321 1.00 92.44 84 PHE A CA 1
ATOM 673 C C . PHE A 1 84 ? -5.171 10.633 5.793 1.00 92.44 84 PHE A C 1
ATOM 675 O O . PHE A 1 84 ? -4.143 10.960 5.201 1.00 92.44 84 PHE A O 1
ATOM 682 N N . CYS A 1 85 ? -6.148 11.517 6.029 1.00 92.56 85 CYS A N 1
ATOM 683 C CA . CYS A 1 85 ? -6.033 12.926 5.651 1.00 92.56 85 CYS A CA 1
ATOM 684 C C . CYS A 1 85 ? -4.931 13.644 6.442 1.00 92.56 85 CYS A C 1
ATOM 686 O O . CYS A 1 85 ? -4.191 14.446 5.875 1.00 92.56 85 CYS A O 1
ATOM 688 N N . THR A 1 86 ? -4.821 13.368 7.740 1.00 91.44 86 THR A N 1
ATOM 689 C CA . THR A 1 86 ? -3.812 13.981 8.613 1.00 91.44 86 THR A CA 1
ATOM 690 C C . THR A 1 86 ? -2.397 13.575 8.212 1.00 91.44 86 THR A C 1
ATOM 692 O O . THR A 1 86 ? -1.505 14.418 8.215 1.00 91.44 86 THR A O 1
ATOM 695 N N . GLU A 1 87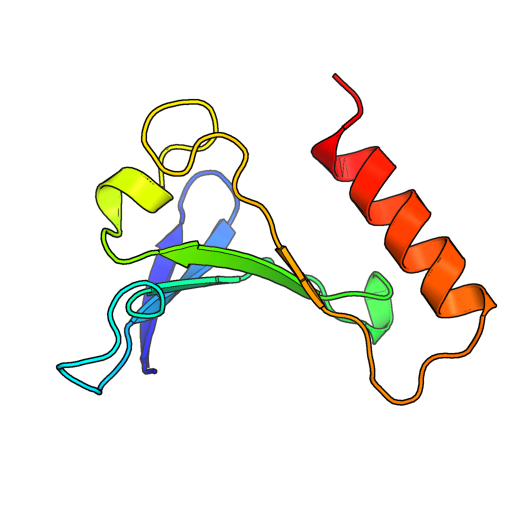 ? -2.194 12.317 7.833 1.00 87.06 87 GLU A N 1
ATOM 696 C CA . GLU A 1 87 ? -0.879 11.791 7.456 1.00 87.06 87 GLU A CA 1
ATOM 697 C C . GLU A 1 87 ? -0.454 12.225 6.052 1.00 87.06 87 GLU A C 1
ATOM 699 O O . GLU A 1 87 ? 0.712 12.554 5.837 1.00 87.06 87 GLU A O 1
ATOM 704 N N . ASN A 1 88 ? -1.399 12.284 5.107 1.00 87.25 88 ASN A N 1
ATOM 705 C CA . ASN A 1 88 ? -1.063 12.393 3.687 1.00 87.25 88 ASN A CA 1
ATOM 706 C C . ASN A 1 88 ? -1.445 13.726 3.025 1.00 87.25 88 ASN A C 1
ATOM 708 O O . ASN A 1 88 ? -0.900 14.058 1.971 1.00 87.25 88 ASN A O 1
ATOM 712 N N . LEU A 1 89 ? -2.375 14.501 3.600 1.00 80.31 89 LEU A N 1
ATOM 713 C CA . LEU A 1 89 ? -2.856 15.767 3.016 1.00 80.31 89 LEU A CA 1
ATOM 714 C C . LEU A 1 89 ? -2.395 17.011 3.781 1.00 80.31 89 LEU A C 1
ATOM 716 O O . LEU A 1 89 ? -2.510 18.121 3.256 1.00 80.31 89 LEU A O 1
ATOM 720 N N . ALA A 1 90 ? -1.889 16.852 5.004 1.00 62.28 90 ALA A N 1
ATOM 721 C CA . ALA A 1 90 ? -1.348 17.957 5.783 1.00 62.28 90 ALA A CA 1
ATOM 722 C C . ALA A 1 90 ? 0.067 18.312 5.289 1.00 62.28 90 ALA A C 1
ATOM 724 O O . ALA A 1 90 ? 1.069 17.851 5.831 1.00 62.28 90 ALA A O 1
ATOM 725 N N . GLY A 1 91 ? 0.129 19.112 4.221 1.00 53.50 91 GLY A N 1
ATOM 726 C CA . GLY A 1 91 ? 1.329 19.851 3.813 1.00 53.50 91 GLY A CA 1
ATOM 727 C C . GLY A 1 91 ? 1.588 21.080 4.677 1.00 53.50 91 GLY A C 1
ATOM 728 O O . GLY A 1 91 ? 0.601 21.721 5.109 1.00 53.50 91 GLY A O 1
#

Solvent-accessible surface area (backbone atoms only — not comparable to full-atom values): 5219 Å² total; per-residue (Å²): 102,47,82,77,51,62,44,89,88,84,57,22,44,29,29,37,48,79,55,93,84,42,57,59,60,26,28,40,34,32,46,88,51,35,52,90,84,59,40,21,33,42,34,33,69,24,65,45,72,72,48,52,69,30,55,86,44,71,94,31,39,73,55,72,46,76,46,68,62,92,85,58,53,73,67,46,51,51,50,32,53,52,48,52,43,59,74,74,64,67,122

Radius of gyration: 13.83 Å; Cα contacts (8 Å, |Δi|>4): 149; chains: 1; bounding box: 34×34×32 Å

Mean predicted aligned error: 3.21 Å

Foldseek 3Di:
DDFDDFLPPQRWTKDADPDPPCAQQRIKTWHPDDCVPQLKTKIATGDDPVQRSDACDDPCDLRIDIGHDPPDDPVSVVSSVVSCCVVRVPD

Secondary structure (DSSP, 8-state):
-EEEEE-TTT-PEEEE-S-TT-GGGSEEEE-S--HHHHSEEEEEEES-HHHHH-SSSSTTTT--EEEE-TT--HHHHHHHHHHHHHHHT--

Nearest PDB structures (foldseek):
  3bx1-assembly1_C  TM=2.778E-01  e=6.357E+00  unclassified
  3zh5-assembly2_B  TM=1.858E-01  e=5.600E+00  Haemophilus influenzae
  2iwt-assembly1_B  TM=2.011E-01  e=5.256E+00  Hordeum vulgare

pLDDT: mean 93.38, std 6.58, range [53.5, 98.62]

Sequence (91 aa):
YHYIGMEPVRGLYEFQSDDADSGEFTYFFLAPDTSAETYHIEFRYGSDAEALSQYDTGEYAYWLASGISTDCDQTMIDNCIELFCTENLAG

Organism: NCBI:txid408170